Protein AF-A0A537ZQF6-F1 (afdb_monomer_lite)

Radius of gyration: 15.09 Å; chains: 1; bounding box: 34×34×41 Å

Sequence (96 aa):
MTSTWTNGLGEGTAPPHWVRDADGHHYCLVCRRERAIDAALEEAGEVGIVARAKLRSQAVVKFEIARDPERTEGEIARAAHTSIGAVRNARKEVAA

Foldseek 3Di:
DDDDDDPPDPDDDPPPQWDADPVGDTDHPVRQLVVLLVVQDVVVDDDDPVVSLVSSLLSQLLSVCVVPVPDQLVVSCVRSVHDSVSSVVSNVVVVD

pLDDT: mean 86.8, std 13.63, range [42.78, 97.5]

Secondary structure (DSSP, 8-state):
------TT--S-PPPTT-EE-TTS-EE-HHHHHHHHHHHHHHHH-S--HHHHHHHHHHHHHHHHHHH-TTS-HHHHHHHHTS-HHHHHHHHHHH--

Structure (mmCIF, N/CA/C/O backbone):
data_AF-A0A537ZQF6-F1
#
_entry.id   AF-A0A537ZQF6-F1
#
loop_
_atom_site.group_PDB
_atom_site.id
_atom_site.type_symbol
_atom_site.label_atom_id
_atom_site.label_alt_id
_atom_site.label_comp_id
_atom_site.label_asym_id
_atom_site.label_entity_id
_atom_site.label_seq_id
_atom_site.pdbx_PDB_ins_code
_atom_site.Cartn_x
_atom_site.Cartn_y
_atom_site.Cartn_z
_atom_site.occupancy
_atom_site.B_iso_or_equiv
_atom_site.auth_seq_id
_atom_site.auth_comp_id
_atom_site.auth_asym_id
_atom_site.auth_atom_id
_atom_site.pdbx_PDB_model_num
ATOM 1 N N . MET A 1 1 ? 16.014 10.399 -7.607 1.00 42.78 1 MET A N 1
ATOM 2 C CA . MET A 1 1 ? 15.653 11.281 -8.735 1.00 42.78 1 MET A CA 1
ATOM 3 C C . MET A 1 1 ? 14.208 10.978 -9.100 1.00 42.78 1 MET A C 1
ATOM 5 O O . MET A 1 1 ? 13.916 9.826 -9.385 1.00 42.78 1 MET A O 1
ATOM 9 N N . THR A 1 2 ? 13.290 11.933 -8.963 1.00 55.03 2 THR A N 1
ATOM 10 C CA . THR A 1 2 ? 11.876 11.770 -9.342 1.00 55.03 2 THR A CA 1
ATOM 11 C C . THR A 1 2 ? 11.677 12.352 -10.731 1.00 55.03 2 THR A C 1
ATOM 13 O O . THR A 1 2 ? 11.817 13.557 -10.914 1.00 55.03 2 THR A O 1
ATOM 16 N N . SER A 1 3 ? 11.396 11.495 -11.708 1.00 59.53 3 SER A N 1
ATOM 17 C CA . SER A 1 3 ? 10.997 11.912 -13.052 1.00 59.53 3 SER A CA 1
ATOM 18 C C . SER A 1 3 ? 9.489 12.160 -13.056 1.00 59.53 3 SER A C 1
ATOM 20 O O . SER A 1 3 ? 8.730 11.273 -12.667 1.00 59.53 3 SER A O 1
ATOM 22 N N . THR A 1 4 ? 9.064 13.341 -13.497 1.00 59.50 4 THR A N 1
ATOM 23 C CA . THR A 1 4 ? 7.650 13.713 -13.657 1.00 59.50 4 THR A CA 1
ATOM 24 C C . THR A 1 4 ? 7.362 13.874 -15.146 1.00 59.50 4 THR A C 1
ATOM 26 O O . THR A 1 4 ? 8.181 14.450 -15.859 1.00 59.50 4 THR A O 1
ATOM 29 N N . TRP A 1 5 ? 6.235 13.342 -15.624 1.00 63.81 5 TRP A N 1
ATOM 30 C CA . TRP A 1 5 ? 5.824 13.508 -17.020 1.00 63.81 5 TRP A CA 1
ATOM 31 C C . TRP A 1 5 ? 5.290 14.918 -17.266 1.00 63.81 5 TRP A C 1
ATOM 33 O O . TRP A 1 5 ? 4.511 15.436 -16.466 1.00 63.81 5 TRP A O 1
ATOM 43 N N . THR A 1 6 ? 5.665 15.500 -18.402 1.00 66.06 6 THR A N 1
ATOM 44 C CA . THR A 1 6 ? 5.141 16.780 -18.883 1.00 66.06 6 THR A CA 1
ATOM 45 C C . THR A 1 6 ? 4.403 16.524 -20.193 1.00 66.06 6 THR A C 1
ATOM 47 O O . THR A 1 6 ? 4.987 15.988 -21.136 1.00 66.06 6 THR A O 1
ATOM 50 N N . ASN A 1 7 ? 3.120 16.890 -20.264 1.00 56.94 7 ASN A N 1
ATOM 51 C CA . ASN A 1 7 ? 2.335 16.751 -21.494 1.00 56.94 7 ASN A CA 1
ATOM 52 C C . ASN A 1 7 ? 2.975 17.555 -22.640 1.00 56.94 7 ASN A C 1
ATOM 54 O O . ASN A 1 7 ? 3.385 18.696 -22.434 1.00 56.94 7 ASN A O 1
ATOM 58 N N . GLY A 1 8 ? 3.043 16.964 -23.839 1.00 55.41 8 GLY A N 1
ATOM 59 C CA . GLY A 1 8 ? 3.601 17.600 -25.043 1.00 55.41 8 GLY A CA 1
ATOM 60 C C . GLY A 1 8 ? 5.018 17.160 -25.432 1.00 55.41 8 GLY A C 1
ATOM 61 O O . GLY A 1 8 ? 5.532 17.620 -26.449 1.00 55.41 8 GLY A O 1
ATOM 62 N N . LEU A 1 9 ? 5.649 16.259 -24.675 1.00 57.59 9 LEU A N 1
ATOM 63 C CA . LEU A 1 9 ? 6.850 15.561 -25.137 1.00 57.59 9 LEU A CA 1
ATOM 64 C C . LEU A 1 9 ? 6.423 14.473 -26.137 1.00 57.59 9 LEU A C 1
ATOM 66 O O . LEU A 1 9 ? 5.572 13.645 -25.813 1.00 57.59 9 LEU A O 1
ATOM 70 N N . GLY A 1 10 ? 6.964 14.519 -27.362 1.00 57.28 10 GLY A N 1
ATOM 71 C CA . GLY A 1 10 ? 6.730 13.497 -28.394 1.00 57.28 10 GLY A CA 1
ATOM 72 C C . GLY A 1 10 ? 7.134 12.098 -27.920 1.00 57.28 10 GLY A C 1
ATOM 73 O O . GLY A 1 10 ? 7.754 11.979 -26.865 1.00 57.28 10 GLY A O 1
ATOM 74 N N . GLU A 1 11 ? 6.781 11.053 -28.682 1.00 57.66 11 GLU A N 1
ATOM 75 C CA . GLU A 1 11 ? 7.065 9.645 -28.350 1.00 57.66 11 GLU A CA 1
ATOM 76 C C . GLU A 1 11 ? 8.539 9.436 -27.970 1.00 57.66 11 GLU A C 1
ATOM 78 O O . GLU A 1 11 ? 9.422 9.249 -28.804 1.00 57.66 11 GLU A O 1
ATOM 83 N N . GLY A 1 12 ? 8.803 9.505 -26.672 1.00 61.03 12 GLY A N 1
ATOM 84 C CA . GLY A 1 12 ? 10.074 9.200 -26.055 1.00 61.03 12 GLY A CA 1
ATOM 85 C C . GLY A 1 12 ? 9.899 7.938 -25.235 1.00 61.03 12 GLY A C 1
ATOM 86 O O . GLY A 1 12 ? 8.874 7.745 -24.579 1.00 61.03 12 GLY A O 1
ATOM 87 N N . THR A 1 13 ? 10.905 7.070 -25.265 1.00 65.31 13 THR A N 1
ATOM 88 C CA . THR A 1 13 ? 10.968 5.898 -24.394 1.00 65.31 13 THR A CA 1
ATOM 89 C C . THR A 1 13 ? 10.746 6.341 -22.950 1.00 65.31 13 THR A C 1
ATOM 91 O O . THR A 1 13 ? 11.476 7.198 -22.446 1.00 65.31 13 THR A O 1
ATOM 94 N N . ALA A 1 14 ? 9.724 5.788 -22.292 1.00 66.31 14 ALA A N 1
ATOM 95 C CA . ALA A 1 14 ? 9.435 6.114 -20.903 1.00 66.31 14 ALA A CA 1
ATOM 96 C C . ALA A 1 14 ? 10.684 5.906 -20.024 1.00 66.31 14 ALA A C 1
ATOM 98 O O . ALA A 1 14 ? 11.484 5.005 -20.305 1.00 66.31 14 ALA A O 1
ATOM 99 N N . PRO A 1 15 ? 10.871 6.712 -18.961 1.00 71.50 15 PRO A N 1
ATOM 100 C CA . PRO A 1 15 ? 12.041 6.580 -18.107 1.00 71.50 15 PRO A CA 1
ATOM 101 C C . PRO A 1 15 ? 12.183 5.156 -17.545 1.00 71.50 15 PRO A C 1
ATOM 103 O O . PRO A 1 15 ? 11.172 4.469 -17.340 1.00 71.50 15 PRO A O 1
ATOM 106 N N . PRO A 1 16 ? 13.414 4.714 -17.228 1.00 64.62 16 PRO A N 1
ATOM 107 C CA . PRO A 1 16 ? 13.620 3.421 -16.593 1.00 64.62 16 PRO A CA 1
ATOM 108 C C . PRO A 1 16 ? 12.746 3.317 -15.333 1.00 64.62 16 PRO A C 1
ATOM 110 O O . PRO A 1 16 ? 12.614 4.282 -14.577 1.00 64.62 16 PRO A O 1
ATOM 113 N N . HIS A 1 17 ? 12.126 2.150 -15.127 1.00 73.19 17 HIS A N 1
ATOM 114 C CA . HIS A 1 17 ? 11.196 1.825 -14.026 1.00 73.19 17 HIS A CA 1
ATOM 115 C C . HIS A 1 17 ? 9.743 2.314 -14.166 1.00 73.19 17 HIS A C 1
ATOM 117 O O . HIS A 1 17 ? 8.934 2.069 -13.264 1.00 73.19 17 HIS A O 1
ATOM 123 N N . TRP A 1 18 ? 9.377 2.951 -15.280 1.00 84.75 18 TRP A N 1
ATOM 124 C CA . TRP A 1 18 ? 7.971 3.173 -15.621 1.00 84.75 18 TRP A CA 1
ATOM 125 C C . TRP A 1 18 ? 7.370 1.900 -16.206 1.00 84.75 18 TRP A C 1
ATOM 127 O O . TRP A 1 18 ? 8.026 1.174 -16.951 1.00 84.75 18 TRP A O 1
ATOM 137 N N . VAL A 1 19 ? 6.116 1.626 -15.859 1.00 84.81 19 VAL A N 1
ATOM 138 C CA . VAL A 1 19 ? 5.388 0.459 -16.371 1.00 84.81 19 VAL A CA 1
ATOM 139 C C . VAL A 1 19 ? 4.323 0.937 -17.338 1.00 84.81 19 VAL A C 1
ATOM 141 O O . VAL A 1 19 ? 3.684 1.960 -17.094 1.00 84.81 19 VAL A O 1
ATOM 144 N N . ARG A 1 20 ? 4.158 0.205 -18.437 1.00 86.75 20 ARG A N 1
ATOM 145 C CA . ARG A 1 20 ? 3.105 0.431 -19.424 1.00 86.75 20 ARG A CA 1
ATOM 146 C C . ARG A 1 20 ? 1.931 -0.505 -19.131 1.00 86.75 20 ARG A C 1
ATOM 148 O O . ARG A 1 20 ? 2.168 -1.677 -18.843 1.00 86.75 20 ARG A O 1
ATOM 155 N N . ASP A 1 21 ? 0.706 0.011 -19.143 1.00 84.81 21 ASP A N 1
ATOM 156 C CA . ASP A 1 21 ? -0.500 -0.815 -19.013 1.00 84.81 21 ASP A CA 1
ATOM 157 C C . ASP A 1 21 ? -0.918 -1.445 -20.358 1.00 84.81 21 ASP A C 1
ATOM 159 O O . ASP A 1 21 ? -0.237 -1.289 -21.376 1.00 84.81 21 ASP A O 1
ATOM 163 N N . ALA A 1 22 ? -2.030 -2.186 -20.350 1.00 82.56 22 ALA A N 1
ATOM 164 C CA . ALA A 1 22 ? -2.579 -2.824 -21.546 1.00 82.56 22 ALA A CA 1
ATOM 165 C C . ALA A 1 22 ? -3.070 -1.809 -22.596 1.00 82.56 22 ALA A C 1
ATOM 167 O O . ALA A 1 22 ? -2.969 -2.078 -23.791 1.00 82.56 22 ALA A O 1
ATOM 168 N N . ASP A 1 23 ? -3.531 -0.636 -22.156 1.00 84.19 23 ASP A N 1
ATOM 169 C CA . ASP A 1 23 ? -4.045 0.443 -23.008 1.00 84.19 23 ASP A CA 1
ATOM 170 C C . ASP A 1 23 ? -2.925 1.341 -23.570 1.00 84.19 23 ASP A C 1
ATOM 172 O O . ASP A 1 23 ? -3.159 2.218 -24.399 1.00 84.19 23 ASP A O 1
ATOM 176 N N . GLY A 1 24 ? -1.677 1.107 -23.155 1.00 83.44 24 GLY A N 1
ATOM 177 C CA . GLY A 1 24 ? -0.496 1.820 -23.625 1.00 83.44 24 GLY A CA 1
ATOM 178 C C . GLY A 1 24 ? -0.103 3.046 -22.804 1.00 83.44 24 GLY A C 1
ATOM 179 O O . GLY A 1 24 ? 0.864 3.718 -23.162 1.00 83.44 24 GLY A O 1
ATOM 180 N N . HIS A 1 25 ? -0.776 3.317 -21.688 1.00 84.50 25 HIS A N 1
ATOM 181 C CA . HIS A 1 25 ? -0.425 4.397 -20.777 1.00 84.50 25 HIS A CA 1
ATOM 182 C C . HIS A 1 25 ? 0.812 4.050 -19.952 1.00 84.50 25 HIS A C 1
ATOM 184 O O . HIS A 1 25 ? 0.984 2.930 -19.465 1.00 84.50 25 HIS A O 1
ATOM 190 N N . HIS A 1 26 ? 1.665 5.048 -19.740 1.00 85.19 26 HIS A N 1
ATOM 191 C CA . HIS A 1 26 ? 2.862 4.927 -18.923 1.00 85.19 26 HIS A CA 1
ATOM 192 C C . HIS A 1 26 ? 2.620 5.450 -17.506 1.00 85.19 26 HIS A C 1
ATOM 194 O O . HIS A 1 26 ? 2.211 6.594 -17.315 1.00 85.19 26 HIS A O 1
ATOM 200 N N . TYR A 1 27 ? 2.953 4.636 -16.504 1.00 86.50 27 TYR A N 1
ATOM 201 C CA . TYR A 1 27 ? 2.810 4.992 -15.098 1.00 86.50 27 TYR A CA 1
ATOM 202 C C . TYR A 1 27 ? 4.140 4.943 -14.357 1.00 86.50 27 TYR A C 1
ATOM 204 O O . TYR A 1 27 ? 4.835 3.920 -14.321 1.00 86.50 27 TYR A O 1
ATOM 212 N N . CYS A 1 28 ? 4.449 6.048 -13.684 1.00 89.12 28 CYS A N 1
ATOM 213 C CA . CYS A 1 28 ? 5.511 6.095 -12.694 1.00 89.12 28 CYS A CA 1
ATOM 214 C C . CYS A 1 28 ? 5.083 5.370 -11.406 1.00 89.12 28 CYS A C 1
ATOM 216 O O . CYS A 1 28 ? 3.911 5.044 -11.199 1.00 89.12 28 CYS A O 1
ATOM 218 N N . LEU A 1 29 ? 6.031 5.148 -10.492 1.00 89.69 29 LEU A N 1
ATOM 219 C CA . LEU A 1 29 ? 5.750 4.477 -9.220 1.00 89.69 29 LEU A CA 1
ATOM 220 C C . LEU A 1 29 ? 4.684 5.200 -8.376 1.00 89.69 29 LEU A C 1
ATOM 222 O O . LEU A 1 29 ? 3.891 4.535 -7.715 1.00 89.69 29 LEU A O 1
ATOM 226 N N . VAL A 1 30 ? 4.644 6.536 -8.407 1.00 90.00 30 VAL A N 1
ATOM 227 C CA . VAL A 1 30 ? 3.645 7.327 -7.666 1.00 90.00 30 VAL A C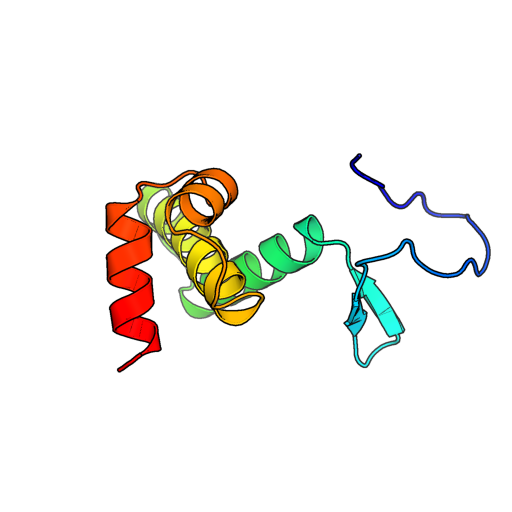A 1
ATOM 228 C C . VAL A 1 30 ? 2.248 7.085 -8.230 1.00 90.00 30 VAL A C 1
ATOM 230 O O . VAL A 1 30 ? 1.374 6.663 -7.480 1.00 90.00 30 VAL A O 1
ATOM 233 N N . CYS A 1 31 ? 2.064 7.216 -9.547 1.00 91.06 31 CYS A N 1
ATOM 234 C CA . CYS A 1 31 ? 0.772 6.968 -10.189 1.00 91.06 31 CYS A CA 1
ATOM 235 C C . CYS A 1 31 ? 0.279 5.534 -9.954 1.00 91.06 31 CYS A C 1
ATOM 237 O O . CYS A 1 31 ? -0.908 5.299 -9.756 1.00 91.06 31 CYS A O 1
ATOM 239 N N . ARG A 1 32 ? 1.188 4.551 -9.930 1.00 92.44 32 ARG A N 1
ATOM 240 C CA . ARG A 1 32 ? 0.820 3.160 -9.625 1.00 92.44 32 ARG A CA 1
ATOM 241 C C . ARG A 1 32 ? 0.322 2.984 -8.187 1.00 92.44 32 ARG A C 1
ATOM 243 O O . ARG A 1 32 ? -0.614 2.221 -7.973 1.00 92.44 32 ARG A O 1
ATOM 250 N N . ARG A 1 33 ? 0.913 3.693 -7.217 1.00 95.12 33 ARG A N 1
ATOM 251 C CA . ARG A 1 33 ? 0.426 3.708 -5.826 1.00 95.12 33 ARG A CA 1
ATOM 252 C C . ARG A 1 33 ? -0.934 4.386 -5.716 1.00 95.12 33 ARG A C 1
ATOM 254 O O . ARG A 1 33 ? -1.794 3.872 -5.015 1.00 95.12 33 ARG A O 1
ATOM 261 N N . GLU A 1 34 ? -1.129 5.507 -6.405 1.00 94.62 34 GLU A N 1
ATOM 262 C CA . GLU A 1 34 ? -2.415 6.216 -6.435 1.00 94.62 34 GLU A CA 1
ATOM 263 C C . GLU A 1 34 ? -3.522 5.336 -7.008 1.00 94.62 34 GLU A C 1
ATOM 265 O O . GLU A 1 34 ? -4.547 5.177 -6.365 1.00 94.62 34 GLU A O 1
ATOM 270 N N . ARG A 1 35 ? -3.268 4.628 -8.110 1.00 94.69 35 ARG A N 1
ATOM 271 C CA . ARG A 1 35 ? -4.232 3.661 -8.660 1.00 94.69 35 ARG A CA 1
ATOM 272 C C . ARG A 1 35 ? -4.586 2.537 -7.686 1.00 94.69 35 ARG A C 1
ATOM 274 O O . ARG A 1 35 ? -5.740 2.133 -7.617 1.00 94.69 35 ARG A O 1
ATOM 281 N N . ALA A 1 36 ? -3.610 2.022 -6.933 1.00 95.88 36 ALA A N 1
ATOM 282 C CA . ALA A 1 36 ? -3.879 1.015 -5.904 1.00 95.88 36 ALA A CA 1
ATOM 283 C C . ALA A 1 36 ? -4.747 1.580 -4.768 1.00 95.88 36 ALA A C 1
ATOM 285 O O . ALA A 1 36 ? -5.607 0.882 -4.236 1.00 95.88 36 ALA A O 1
ATOM 286 N N . ILE A 1 37 ? -4.530 2.847 -4.407 1.00 96.31 37 ILE A N 1
ATOM 287 C CA . ILE A 1 37 ? -5.371 3.563 -3.451 1.00 96.31 37 ILE A CA 1
ATOM 288 C C . ILE A 1 37 ? -6.787 3.739 -4.003 1.00 96.31 37 ILE A C 1
ATOM 290 O O . ILE A 1 37 ? -7.737 3.455 -3.283 1.00 96.31 37 ILE A O 1
ATOM 294 N N . ASP A 1 38 ? -6.925 4.204 -5.243 1.00 96.12 38 ASP A N 1
ATOM 295 C CA . ASP A 1 38 ? -8.222 4.475 -5.860 1.00 96.12 38 ASP A CA 1
ATOM 296 C C . ASP A 1 38 ? -9.061 3.198 -5.935 1.00 96.12 38 ASP A C 1
ATOM 298 O O . ASP A 1 38 ? -10.199 3.209 -5.479 1.00 96.12 38 ASP A O 1
ATOM 302 N N . ALA A 1 39 ? -8.464 2.076 -6.354 1.00 96.06 39 ALA A N 1
ATOM 303 C CA . ALA A 1 39 ? -9.125 0.771 -6.350 1.00 96.06 39 ALA A CA 1
ATOM 304 C C . ALA A 1 39 ? -9.603 0.357 -4.944 1.00 96.06 39 ALA A C 1
ATOM 306 O O . ALA A 1 39 ? -10.734 -0.089 -4.775 1.00 96.06 39 ALA A O 1
ATOM 307 N N . ALA A 1 40 ? -8.772 0.550 -3.913 1.00 96.12 40 ALA A N 1
ATOM 308 C CA . ALA A 1 40 ? -9.148 0.219 -2.537 1.00 96.12 40 ALA A CA 1
ATOM 309 C C . ALA A 1 40 ? -10.244 1.141 -1.971 1.00 96.12 40 ALA A C 1
ATOM 311 O O . ALA A 1 40 ? -11.031 0.723 -1.124 1.00 96.12 40 ALA A O 1
ATOM 312 N N . LEU A 1 41 ? -10.282 2.409 -2.391 1.00 95.75 41 LEU A N 1
ATOM 313 C CA . LEU A 1 41 ? -11.327 3.352 -1.989 1.00 95.75 41 LEU A CA 1
ATOM 314 C C . LEU A 1 41 ? -12.641 3.093 -2.726 1.00 95.75 41 LEU A C 1
ATOM 316 O O . LEU A 1 41 ? -13.698 3.236 -2.119 1.00 95.75 41 LEU A O 1
ATOM 320 N N . GLU A 1 42 ? -12.574 2.708 -3.997 1.00 96.44 42 GLU A N 1
ATOM 321 C CA . GLU A 1 42 ? -13.733 2.304 -4.789 1.00 96.44 42 GLU A CA 1
ATOM 322 C C . GLU A 1 42 ? -14.392 1.053 -4.196 1.00 96.44 42 GLU A C 1
ATOM 324 O O . GLU A 1 42 ? -15.598 1.057 -3.958 1.00 96.44 42 GLU A O 1
ATOM 329 N N . GLU A 1 43 ? -13.601 0.032 -3.849 1.00 95.62 43 GLU A N 1
ATOM 330 C CA . GLU A 1 43 ? -14.088 -1.192 -3.196 1.00 95.62 43 GLU A CA 1
ATOM 331 C C . GLU A 1 43 ? -14.732 -0.913 -1.827 1.00 95.62 43 GLU A C 1
ATOM 333 O O . GLU A 1 43 ? -15.749 -1.510 -1.476 1.00 95.62 43 GLU A O 1
ATOM 338 N N . ALA A 1 44 ? -14.160 0.009 -1.046 1.00 94.62 44 ALA A N 1
ATOM 339 C CA . ALA A 1 44 ? -14.668 0.341 0.283 1.00 94.62 44 ALA A CA 1
ATOM 340 C C . ALA A 1 44 ? -15.937 1.214 0.268 1.00 94.62 44 ALA A C 1
ATOM 342 O O . ALA A 1 44 ? -16.664 1.242 1.263 1.00 94.62 44 ALA A O 1
ATOM 343 N N . GLY A 1 45 ? -16.191 1.950 -0.818 1.00 94.38 45 GLY A N 1
ATOM 344 C CA . GLY A 1 45 ? -17.297 2.899 -0.911 1.00 94.38 45 GLY A CA 1
ATOM 345 C C . GLY A 1 45 ? -17.151 4.111 0.021 1.00 94.38 45 GLY A C 1
ATOM 346 O O . GLY A 1 45 ? -16.053 4.615 0.287 1.00 94.38 45 GLY A O 1
ATOM 347 N N . GLU A 1 46 ? -18.280 4.638 0.501 1.00 94.25 46 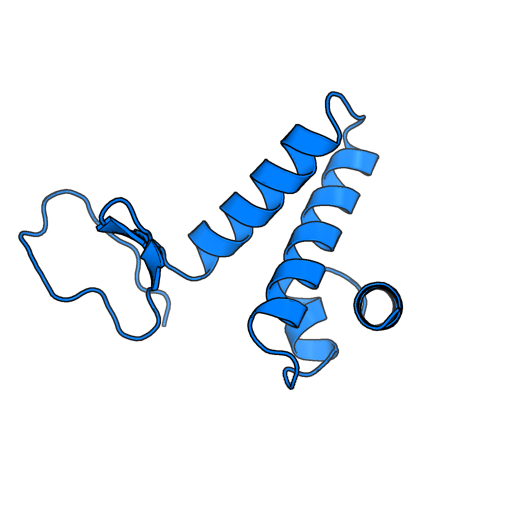GLU A N 1
ATOM 348 C CA . GLU A 1 46 ? -18.284 5.816 1.369 1.00 94.25 46 GLU A CA 1
ATOM 349 C C . GLU A 1 46 ? -17.834 5.465 2.793 1.00 94.25 46 GLU A C 1
ATOM 351 O O . GLU A 1 46 ? -18.462 4.690 3.512 1.00 94.25 46 GLU A O 1
ATOM 356 N N . VAL A 1 47 ? -16.727 6.075 3.214 1.00 94.81 47 VAL A N 1
ATOM 357 C CA . VAL A 1 47 ? -16.128 5.871 4.533 1.00 94.81 47 VAL A CA 1
ATOM 358 C C . VAL A 1 47 ? -15.694 7.204 5.136 1.00 94.81 47 VAL A C 1
ATOM 360 O O . VAL A 1 47 ? -15.307 8.137 4.429 1.00 94.81 47 VAL A O 1
ATOM 363 N N . GLY A 1 48 ? -15.695 7.286 6.467 1.00 95.81 48 GLY A N 1
ATOM 364 C CA . GLY A 1 48 ? -15.211 8.468 7.182 1.00 95.81 48 GLY A CA 1
ATOM 365 C C . GLY A 1 48 ? -13.724 8.758 6.931 1.00 95.81 48 GLY A C 1
ATOM 366 O O . GLY A 1 48 ? -12.943 7.869 6.590 1.00 95.81 48 GLY A O 1
ATOM 367 N N . ILE A 1 49 ? -13.305 10.005 7.166 1.00 94.50 49 ILE A N 1
ATOM 368 C CA . ILE A 1 49 ? -11.947 10.509 6.866 1.00 94.50 49 ILE A CA 1
ATOM 369 C C . ILE A 1 49 ? -10.839 9.633 7.476 1.00 94.50 49 ILE A C 1
ATOM 371 O O . ILE A 1 49 ? -9.843 9.338 6.815 1.00 94.50 49 ILE A O 1
ATOM 375 N N . VAL A 1 50 ? -11.017 9.177 8.719 1.00 94.19 50 VAL A N 1
ATOM 376 C CA . VAL A 1 50 ? -10.031 8.331 9.414 1.00 94.19 50 VAL A CA 1
ATOM 377 C C . VAL A 1 50 ? -9.907 6.956 8.750 1.00 94.19 50 VAL A C 1
ATOM 379 O O . VAL A 1 50 ? -8.797 6.482 8.505 1.00 94.19 50 VAL A O 1
ATOM 382 N N . ALA A 1 51 ? -11.037 6.331 8.411 1.00 93.62 51 ALA A N 1
ATOM 383 C CA . ALA A 1 51 ? -11.059 5.048 7.711 1.00 93.62 51 ALA A CA 1
ATOM 384 C C . ALA A 1 51 ? -10.458 5.178 6.304 1.00 93.62 51 ALA A C 1
ATOM 386 O O . ALA A 1 51 ? -9.629 4.357 5.915 1.00 93.62 51 ALA A O 1
ATOM 387 N N . ARG A 1 52 ? -10.773 6.269 5.594 1.00 95.06 52 ARG A N 1
ATOM 388 C CA . ARG A 1 52 ? -10.164 6.610 4.304 1.00 95.06 52 ARG A CA 1
ATOM 389 C C . ARG A 1 52 ? -8.642 6.703 4.413 1.00 95.06 52 ARG A C 1
ATOM 391 O O . ARG A 1 52 ? -7.945 6.077 3.623 1.00 95.06 52 ARG A O 1
ATOM 398 N N . ALA A 1 53 ? -8.102 7.431 5.393 1.00 93.56 53 ALA A N 1
ATOM 399 C CA . ALA A 1 53 ? -6.652 7.542 5.581 1.00 93.56 53 ALA A CA 1
ATOM 400 C C . ALA A 1 53 ? -5.990 6.175 5.842 1.00 93.56 53 ALA A C 1
ATOM 402 O O . ALA A 1 53 ? -4.947 5.868 5.257 1.00 93.56 53 ALA A O 1
ATOM 403 N N . LYS A 1 54 ? -6.628 5.326 6.660 1.00 93.25 54 LYS A N 1
ATOM 404 C CA . LYS A 1 54 ? -6.157 3.961 6.920 1.00 93.25 54 LYS A CA 1
ATOM 405 C C . LYS A 1 54 ? -6.121 3.127 5.636 1.00 93.25 54 LYS A C 1
ATOM 407 O O . LYS A 1 54 ? -5.068 2.567 5.329 1.00 93.25 54 LYS A O 1
ATOM 412 N N . LEU A 1 55 ? -7.208 3.116 4.862 1.00 95.62 55 LEU A N 1
ATOM 413 C CA . LEU A 1 55 ? -7.302 2.394 3.587 1.00 95.62 55 LEU A CA 1
ATOM 414 C C . LEU A 1 55 ? -6.219 2.830 2.599 1.00 95.62 55 LEU A C 1
ATOM 416 O O . LEU A 1 55 ? -5.557 1.979 2.014 1.00 95.62 55 LEU A O 1
ATOM 420 N N . ARG A 1 56 ? -5.959 4.141 2.485 1.00 96.06 56 ARG A N 1
ATOM 421 C CA . ARG A 1 56 ? -4.879 4.665 1.633 1.00 96.06 56 ARG A CA 1
ATOM 422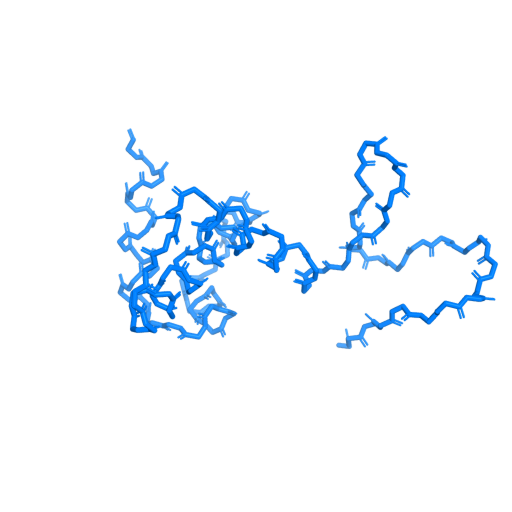 C C . ARG A 1 56 ? -3.526 4.056 2.005 1.00 96.06 56 ARG A C 1
ATOM 424 O O . ARG A 1 56 ? -2.831 3.531 1.141 1.00 96.06 56 ARG A O 1
ATOM 431 N N . SER A 1 57 ? -3.159 4.089 3.288 1.00 95.44 57 SER A N 1
ATOM 432 C CA . SER A 1 57 ? -1.881 3.518 3.741 1.00 95.44 57 SER A CA 1
ATOM 433 C C . SER A 1 57 ? -1.813 2.000 3.520 1.00 95.44 57 SER A C 1
ATOM 435 O O . SER A 1 57 ? -0.801 1.497 3.037 1.00 95.44 57 SER A O 1
ATOM 437 N N . GLN A 1 58 ? -2.901 1.270 3.795 1.00 96.12 58 GLN A N 1
ATOM 438 C CA . GLN A 1 58 ? -2.976 -0.180 3.597 1.00 96.12 58 GLN A CA 1
ATOM 439 C C . GLN A 1 58 ? -2.848 -0.567 2.121 1.00 96.12 58 GLN A C 1
ATOM 441 O O . GLN A 1 58 ? -2.127 -1.513 1.805 1.00 96.12 58 GLN A O 1
ATOM 446 N N . ALA A 1 59 ? -3.484 0.182 1.219 1.00 96.75 59 ALA A N 1
ATOM 447 C CA . ALA A 1 59 ? -3.387 -0.034 -0.218 1.00 96.75 59 ALA A CA 1
ATOM 448 C C . ALA A 1 59 ? -1.944 0.119 -0.718 1.00 96.75 59 ALA A C 1
ATOM 450 O O . ALA A 1 59 ? -1.454 -0.738 -1.454 1.00 96.75 59 ALA A O 1
ATOM 451 N N . VAL A 1 60 ? -1.220 1.149 -0.256 1.00 97.06 60 VAL A N 1
ATOM 452 C CA . VAL A 1 60 ? 0.197 1.330 -0.614 1.00 97.06 60 VAL A CA 1
ATOM 453 C C . VAL A 1 60 ? 1.059 0.192 -0.070 1.00 97.06 60 VAL A C 1
ATOM 455 O O . VAL A 1 60 ? 1.920 -0.301 -0.792 1.00 97.06 60 VAL A O 1
ATOM 458 N N . VAL A 1 61 ? 0.826 -0.266 1.166 1.00 97.50 61 VAL A N 1
ATOM 459 C CA . VAL A 1 61 ? 1.560 -1.413 1.729 1.00 97.50 61 VAL A CA 1
ATOM 460 C C . VAL A 1 61 ? 1.346 -2.672 0.889 1.00 97.50 61 VAL A C 1
ATOM 462 O O . VAL A 1 61 ? 2.326 -3.292 0.480 1.00 97.50 61 VAL A O 1
ATOM 465 N N . LYS A 1 62 ? 0.089 -3.034 0.601 1.00 96.38 62 LYS A N 1
ATOM 466 C CA . LYS A 1 62 ? -0.245 -4.221 -0.205 1.00 96.38 62 LYS A CA 1
ATOM 467 C C . LYS A 1 62 ? 0.367 -4.132 -1.604 1.00 96.38 62 LYS A C 1
ATOM 469 O O . LYS A 1 62 ? 0.975 -5.094 -2.067 1.00 96.38 62 LYS A O 1
ATOM 474 N N . PHE A 1 63 ? 0.284 -2.960 -2.234 1.00 96.25 63 PHE A N 1
ATOM 475 C CA . PHE A 1 63 ? 0.919 -2.697 -3.522 1.00 96.25 63 PHE A CA 1
ATOM 476 C C . PHE A 1 63 ? 2.439 -2.892 -3.474 1.00 96.25 63 PHE A C 1
ATOM 478 O O . PHE A 1 63 ? 3.000 -3.535 -4.356 1.00 96.25 63 PHE A O 1
ATOM 485 N N . GLU A 1 64 ? 3.121 -2.349 -2.464 1.00 96.31 64 GLU A N 1
ATOM 486 C CA . GLU A 1 64 ? 4.577 -2.461 -2.352 1.00 96.31 64 GLU A CA 1
ATOM 487 C C . GLU A 1 64 ? 5.039 -3.897 -2.099 1.00 96.31 64 GLU A C 1
ATOM 489 O O . GLU A 1 64 ? 6.023 -4.310 -2.706 1.00 96.31 64 GLU A O 1
ATOM 494 N N . ILE A 1 65 ? 4.312 -4.659 -1.272 1.00 95.50 65 ILE A N 1
ATOM 495 C CA . ILE A 1 65 ? 4.582 -6.087 -1.041 1.00 95.50 65 ILE A CA 1
ATOM 496 C C . ILE A 1 65 ? 4.428 -6.873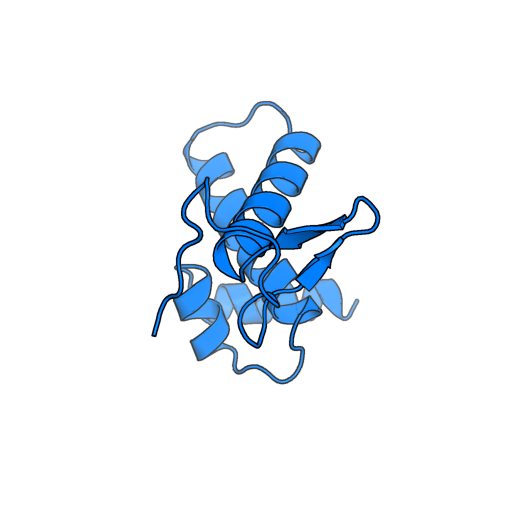 -2.348 1.00 95.50 65 ILE A C 1
ATOM 498 O O . ILE A 1 65 ? 5.304 -7.657 -2.692 1.00 95.50 65 ILE A O 1
ATOM 502 N N . ALA A 1 66 ? 3.343 -6.645 -3.094 1.00 94.06 66 ALA A N 1
ATOM 503 C CA . ALA A 1 66 ? 3.104 -7.337 -4.359 1.00 94.06 66 ALA A CA 1
ATOM 504 C C . ALA A 1 66 ? 4.111 -6.938 -5.453 1.00 94.06 66 ALA A C 1
ATOM 506 O O . ALA A 1 66 ? 4.498 -7.761 -6.279 1.00 94.06 66 ALA A O 1
ATOM 507 N N . ARG A 1 67 ? 4.537 -5.668 -5.474 1.00 92.56 67 ARG A N 1
ATOM 508 C CA . ARG A 1 67 ? 5.506 -5.139 -6.445 1.00 92.56 67 ARG A CA 1
ATOM 509 C C . ARG A 1 67 ? 6.911 -5.694 -6.219 1.00 92.56 67 ARG A C 1
ATOM 511 O O . ARG A 1 67 ? 7.629 -5.897 -7.193 1.00 92.56 67 ARG A O 1
ATOM 518 N N . ASP A 1 68 ? 7.318 -5.824 -4.961 1.00 92.69 68 ASP A N 1
ATOM 519 C CA . ASP A 1 68 ? 8.672 -6.202 -4.564 1.00 92.69 68 ASP A CA 1
ATOM 520 C C . ASP A 1 68 ? 8.641 -6.955 -3.217 1.00 92.69 68 ASP A C 1
ATOM 522 O O . ASP A 1 68 ? 8.772 -6.338 -2.151 1.00 92.69 68 ASP A O 1
ATOM 526 N N . PRO A 1 69 ? 8.434 -8.287 -3.247 1.00 92.50 69 PRO A N 1
ATOM 527 C CA . PRO A 1 69 ? 8.278 -9.098 -2.037 1.00 92.50 69 PRO A CA 1
ATOM 528 C C . PRO A 1 69 ? 9.500 -9.092 -1.112 1.00 92.50 69 PRO A C 1
ATOM 530 O O . PRO A 1 69 ? 9.345 -9.237 0.105 1.00 92.50 69 PRO A O 1
ATOM 533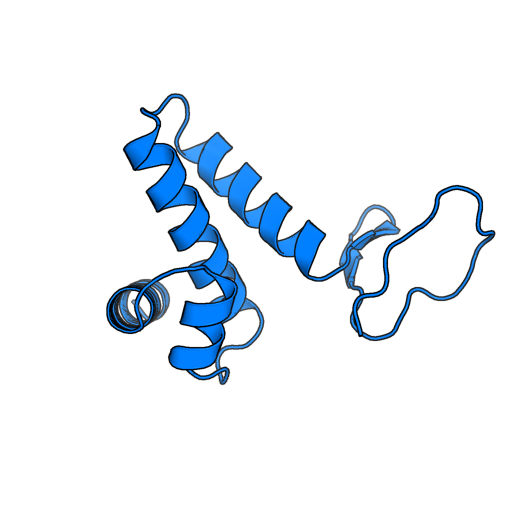 N N . GLU A 1 70 ? 10.693 -8.860 -1.660 1.00 93.19 70 GLU A N 1
ATOM 534 C CA . GLU A 1 70 ? 11.963 -8.857 -0.925 1.00 93.19 70 GLU A CA 1
ATOM 535 C C . GLU A 1 70 ? 12.264 -7.500 -0.270 1.00 93.19 70 GLU A C 1
ATOM 537 O O . GLU A 1 70 ? 13.152 -7.388 0.578 1.00 93.19 70 GLU A O 1
ATOM 542 N N . ARG A 1 71 ? 11.501 -6.453 -0.609 1.00 94.38 71 ARG A N 1
ATOM 543 C CA . ARG A 1 71 ? 11.695 -5.109 -0.059 1.00 94.38 71 ARG A CA 1
ATOM 544 C C . ARG A 1 71 ? 11.513 -5.077 1.456 1.00 94.38 71 ARG A C 1
ATOM 546 O O . ARG A 1 71 ? 10.520 -5.574 1.992 1.00 94.38 71 ARG A O 1
ATOM 553 N N . THR A 1 72 ? 12.425 -4.426 2.172 1.00 96.44 72 THR A N 1
ATOM 554 C CA . THR A 1 72 ? 12.413 -4.459 3.641 1.00 96.44 72 THR A CA 1
ATOM 555 C C . THR A 1 72 ? 11.158 -3.806 4.236 1.00 96.44 72 THR A C 1
ATOM 557 O O . THR A 1 72 ? 10.600 -2.852 3.684 1.00 96.44 72 THR A O 1
ATOM 560 N N . GLU A 1 73 ? 10.717 -4.279 5.411 1.00 96.06 73 GLU A N 1
ATOM 561 C CA . GLU A 1 73 ? 9.536 -3.723 6.094 1.00 96.06 73 GLU A CA 1
ATOM 562 C C . GLU A 1 73 ? 9.676 -2.209 6.341 1.00 96.06 73 GLU A C 1
ATOM 564 O O . GLU A 1 73 ? 8.709 -1.463 6.193 1.00 96.06 73 GLU A O 1
ATOM 569 N N . GLY A 1 74 ? 10.886 -1.745 6.677 1.00 96.56 74 GLY A N 1
ATOM 570 C CA . GLY A 1 74 ? 11.177 -0.331 6.926 1.00 96.56 74 GLY A CA 1
ATOM 571 C C . GLY A 1 74 ? 11.048 0.548 5.680 1.00 96.56 74 GLY A C 1
ATOM 572 O O . GLY A 1 74 ? 10.497 1.648 5.750 1.00 96.56 74 GLY A O 1
ATOM 573 N N . GLU A 1 75 ? 11.498 0.066 4.520 1.00 96.56 75 GLU A N 1
ATOM 574 C CA . GLU A 1 75 ? 11.363 0.797 3.257 1.00 96.56 75 GLU A CA 1
ATOM 575 C C . GLU A 1 75 ? 9.906 0.895 2.800 1.00 96.56 75 GLU A C 1
ATOM 577 O O . GLU A 1 75 ? 9.483 1.949 2.314 1.00 96.56 75 GLU A O 1
ATOM 582 N N . ILE A 1 76 ? 9.129 -0.176 2.988 1.00 96.19 76 ILE A N 1
ATOM 583 C CA . ILE A 1 76 ? 7.691 -0.185 2.700 1.00 96.19 76 ILE A CA 1
ATOM 584 C C . ILE A 1 76 ? 6.954 0.759 3.658 1.00 96.19 76 ILE A C 1
ATOM 586 O O . ILE A 1 76 ? 6.155 1.581 3.213 1.00 96.19 76 ILE A O 1
ATOM 590 N N . ALA A 1 77 ? 7.262 0.704 4.957 1.00 96.06 77 ALA A N 1
ATOM 591 C CA . ALA A 1 77 ? 6.660 1.566 5.973 1.00 96.06 77 ALA A CA 1
ATOM 592 C C . ALA A 1 77 ? 6.880 3.053 5.657 1.00 96.06 77 ALA A C 1
ATOM 594 O O . ALA A 1 77 ? 5.941 3.850 5.702 1.00 96.06 77 ALA A O 1
ATOM 595 N N . ARG A 1 78 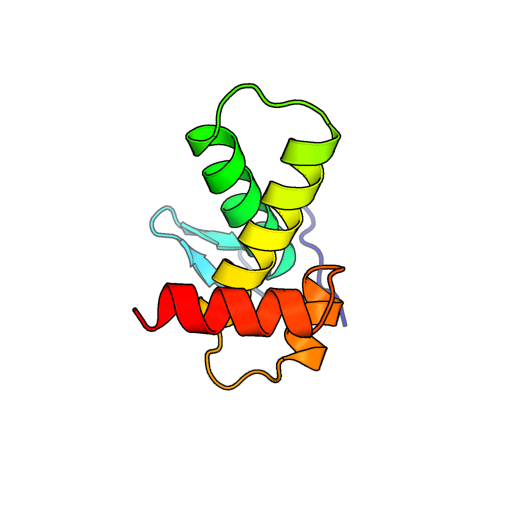? 8.102 3.413 5.241 1.00 94.81 78 ARG A N 1
ATOM 596 C CA . ARG A 1 78 ? 8.438 4.769 4.791 1.00 94.81 78 ARG A CA 1
ATOM 597 C C . ARG A 1 78 ? 7.665 5.174 3.536 1.00 94.81 78 ARG A C 1
ATOM 599 O O . ARG A 1 78 ? 7.204 6.306 3.460 1.00 94.81 78 ARG A O 1
ATOM 606 N N . ALA A 1 79 ? 7.529 4.275 2.561 1.00 91.31 79 ALA A N 1
ATOM 607 C CA . ALA A 1 79 ? 6.799 4.548 1.323 1.00 91.31 79 ALA A CA 1
ATOM 608 C C . ALA A 1 79 ? 5.284 4.715 1.538 1.00 91.31 79 ALA A C 1
ATOM 610 O O . ALA A 1 79 ? 4.655 5.497 0.830 1.00 91.31 79 ALA A O 1
ATOM 611 N N . ALA A 1 80 ? 4.713 3.992 2.503 1.00 93.25 80 ALA A N 1
ATOM 612 C CA . ALA A 1 80 ? 3.286 3.999 2.818 1.00 93.25 80 ALA A CA 1
ATOM 613 C C . ALA A 1 80 ? 2.898 4.948 3.969 1.00 93.25 80 ALA A C 1
ATOM 615 O O . ALA A 1 80 ? 1.728 4.991 4.343 1.00 93.25 80 ALA A O 1
ATOM 616 N N . HIS A 1 81 ? 3.858 5.692 4.534 1.00 93.56 81 HIS A N 1
ATOM 617 C CA . HIS A 1 81 ? 3.662 6.571 5.694 1.00 93.56 81 HIS A CA 1
ATOM 618 C C . HIS A 1 81 ? 2.981 5.864 6.879 1.00 93.56 81 HIS A C 1
ATOM 620 O O . HIS A 1 81 ? 2.026 6.368 7.467 1.00 93.56 81 HIS A O 1
ATOM 626 N N . THR A 1 82 ? 3.469 4.672 7.221 1.00 94.94 82 THR A N 1
ATOM 627 C CA . THR A 1 82 ? 2.893 3.820 8.271 1.00 94.94 82 THR A CA 1
ATOM 628 C C . THR A 1 82 ? 3.977 3.171 9.134 1.00 94.94 82 THR A C 1
ATOM 630 O O . THR A 1 82 ? 5.168 3.404 8.933 1.00 94.94 82 THR A O 1
ATOM 633 N N . SER A 1 83 ? 3.583 2.373 10.128 1.00 96.12 83 SER A N 1
ATOM 634 C CA . SER A 1 83 ? 4.512 1.669 11.015 1.00 96.12 83 SER A CA 1
ATOM 635 C C . SER A 1 83 ? 5.002 0.344 10.418 1.00 96.12 83 SER A C 1
ATOM 637 O O . SER A 1 83 ? 4.292 -0.324 9.666 1.00 96.12 83 SER A O 1
ATOM 639 N N . ILE A 1 84 ? 6.199 -0.097 10.823 1.00 97.12 84 ILE A N 1
ATOM 640 C CA . ILE A 1 84 ? 6.739 -1.427 10.474 1.00 97.12 84 ILE A CA 1
ATOM 641 C C . ILE A 1 84 ? 5.772 -2.544 10.903 1.00 97.12 84 ILE A C 1
ATOM 643 O O . ILE A 1 84 ? 5.558 -3.500 10.163 1.00 97.12 84 ILE A O 1
ATOM 647 N N . GLY A 1 85 ? 5.128 -2.402 12.068 1.00 96.00 85 GLY A N 1
ATOM 648 C CA . GLY A 1 85 ? 4.139 -3.368 12.554 1.00 96.00 85 GLY A CA 1
ATOM 649 C C . GLY A 1 85 ? 2.928 -3.514 11.626 1.00 96.00 85 GLY A C 1
ATOM 650 O O . GLY A 1 85 ? 2.469 -4.632 11.399 1.00 96.00 85 GLY A O 1
ATOM 651 N N . ALA A 1 86 ? 2.450 -2.416 11.031 1.00 94.38 86 ALA A N 1
ATOM 652 C CA . ALA A 1 86 ? 1.374 -2.465 10.041 1.00 94.38 86 ALA A CA 1
ATOM 653 C C . ALA A 1 86 ? 1.799 -3.215 8.768 1.00 94.38 86 ALA A C 1
ATOM 655 O O . ALA A 1 86 ? 1.027 -4.021 8.251 1.00 94.38 86 ALA A O 1
ATOM 656 N N . VAL A 1 87 ? 3.038 -3.014 8.306 1.00 96.56 87 VAL A N 1
ATOM 657 C CA . VAL A 1 87 ? 3.592 -3.751 7.157 1.00 96.56 87 VAL A CA 1
ATOM 658 C C . VAL A 1 87 ? 3.698 -5.243 7.453 1.00 96.56 87 VAL A C 1
ATOM 660 O O . VAL A 1 87 ? 3.290 -6.066 6.637 1.00 96.56 87 VAL A O 1
ATOM 663 N N . ARG A 1 88 ? 4.199 -5.604 8.637 1.00 95.75 88 ARG A N 1
ATOM 664 C CA . ARG A 1 88 ? 4.328 -7.002 9.059 1.00 95.75 88 ARG A CA 1
ATOM 665 C C . ARG A 1 88 ? 2.984 -7.720 9.105 1.00 95.75 88 ARG A C 1
ATOM 667 O O . ARG A 1 88 ? 2.894 -8.871 8.692 1.00 95.75 88 ARG A O 1
ATOM 674 N N . ASN A 1 89 ? 1.943 -7.050 9.595 1.00 94.00 89 ASN A N 1
ATOM 675 C CA . ASN A 1 89 ? 0.594 -7.611 9.605 1.00 94.00 89 ASN A CA 1
ATOM 676 C C . ASN A 1 89 ? 0.063 -7.802 8.180 1.00 94.00 89 ASN A C 1
ATOM 678 O O . ASN A 1 89 ? -0.404 -8.888 7.860 1.00 94.00 89 ASN A O 1
ATOM 682 N N . ALA A 1 90 ? 0.240 -6.813 7.300 1.00 93.25 90 ALA A N 1
ATOM 683 C CA . ALA A 1 90 ? -0.158 -6.940 5.900 1.00 93.25 90 ALA A CA 1
ATOM 684 C C . ALA A 1 90 ? 0.585 -8.075 5.168 1.00 93.25 90 ALA A C 1
ATOM 686 O O . ALA A 1 90 ? -0.021 -8.790 4.380 1.00 93.25 90 ALA A O 1
ATOM 687 N N . ARG A 1 91 ? 1.876 -8.302 5.453 1.00 92.56 91 ARG A N 1
ATOM 688 C CA . ARG A 1 91 ? 2.621 -9.450 4.897 1.00 92.56 91 ARG A CA 1
ATOM 689 C C . ARG A 1 91 ? 2.003 -10.790 5.296 1.00 92.56 91 ARG A C 1
ATOM 691 O O . ARG A 1 91 ? 1.953 -11.691 4.470 1.00 92.56 91 ARG A O 1
ATOM 698 N N . LYS A 1 92 ? 1.521 -10.916 6.536 1.00 91.75 92 LYS A N 1
ATOM 699 C CA . LYS A 1 92 ? 0.829 -12.129 6.998 1.00 91.75 92 LYS A CA 1
ATOM 700 C C . LYS A 1 92 ? -0.511 -12.326 6.292 1.00 91.75 92 LYS A C 1
ATOM 702 O O . LYS A 1 92 ? -0.839 -13.456 5.975 1.00 91.75 92 LYS A O 1
ATOM 707 N N . GLU A 1 93 ? -1.249 -11.245 6.039 1.00 87.81 93 GLU A N 1
ATOM 708 C CA . GLU A 1 93 ? -2.526 -11.291 5.307 1.00 87.81 93 GLU A CA 1
ATOM 709 C C . GLU A 1 93 ? -2.350 -11.713 3.843 1.00 87.81 93 GLU A C 1
ATOM 711 O O . GLU A 1 93 ? -3.206 -12.401 3.313 1.00 87.81 93 GLU A O 1
ATOM 716 N N . VAL A 1 94 ? -1.259 -11.298 3.188 1.00 80.00 94 VAL A N 1
ATOM 717 C CA . VAL A 1 94 ? -0.981 -11.635 1.776 1.00 80.00 94 VAL A CA 1
ATOM 718 C C . VAL A 1 94 ? -0.389 -13.043 1.615 1.00 80.00 94 VAL A C 1
ATOM 720 O O . VAL A 1 94 ? -0.481 -13.625 0.540 1.00 80.00 94 VAL A O 1
ATOM 723 N N . ALA A 1 95 ? 0.245 -13.583 2.659 1.00 74.81 95 ALA A N 1
ATOM 724 C CA . ALA A 1 95 ? 0.810 -14.935 2.660 1.00 74.81 95 ALA A CA 1
ATOM 725 C C . ALA A 1 95 ? -0.196 -16.032 3.069 1.00 74.81 95 ALA A C 1
ATOM 727 O O . ALA A 1 95 ? 0.165 -17.209 3.034 1.00 74.81 95 ALA A O 1
ATOM 728 N N . ALA A 1 96 ? -1.399 -15.644 3.504 1.00 54.91 96 ALA A N 1
ATOM 729 C CA . ALA A 1 96 ? -2.498 -16.529 3.890 1.00 54.91 96 ALA A CA 1
ATOM 730 C C . ALA A 1 96 ? -3.447 -16.766 2.710 1.00 54.91 96 ALA A C 1
ATOM 732 O O . ALA A 1 96 ? -3.958 -17.903 2.611 1.00 54.91 96 ALA A O 1
#